Protein AF-A0AA42HDC0-F1 (afdb_monomer_lite)

Foldseek 3Di:
DDDDPDPPPPPPPPPDPPQPDKWKWKKAWDDDPNDIWIKTKTLDDADQAKKKFKWWDDPNDIDTGQIDGSVQWAWDAFDPFKAWDPGGRMTMTIGNCVRDPSNRRYVHMMMMMISFPPWHDPDRQWIWGQDPVGIWIWGWWDDQFWIKIFIDDPNDTPTIMTGGPRDGDDTDDD

Secondary structure (DSSP, 8-state):
----SSSSSSSS------PPPPEEEEEEEEEETTEEEEEEEESSPPPTT-EEEEEEEETTEEEEEEEEEGGGEEEEEE-SSEEETTB---EEEEEPTTTS-GGGSBT-EEEEEES-TT-EEEETTEEEEEETTEEEEEEEEEETTEEEEEEEETTEEEEEEEEE-SS-------

Radius of gyration: 19.42 Å; chains: 1; bounding box: 72×40×51 Å

Structure (mmCIF, N/CA/C/O backbone):
data_AF-A0AA42HDC0-F1
#
_entry.id   AF-A0AA42HDC0-F1
#
loop_
_atom_site.group_PDB
_atom_site.id
_atom_site.type_symbol
_atom_site.label_atom_id
_atom_site.label_alt_id
_atom_site.label_comp_id
_atom_site.label_asym_id
_atom_site.label_entity_id
_atom_site.label_seq_id
_atom_site.pdbx_PDB_ins_code
_atom_site.Cartn_x
_atom_site.Cartn_y
_atom_site.Cartn_z
_atom_site.occupancy
_atom_site.B_iso_or_equiv
_atom_site.auth_seq_id
_atom_site.auth_comp_id
_atom_site.auth_asym_id
_atom_site.auth_atom_id
_atom_site.pdbx_PDB_model_num
ATOM 1 N N . MET A 1 1 ? 50.678 21.980 32.832 1.00 43.28 1 MET A N 1
ATOM 2 C CA . MET A 1 1 ? 49.867 20.790 32.493 1.00 43.28 1 MET A CA 1
ATOM 3 C C . MET A 1 1 ? 48.488 21.274 32.072 1.00 43.28 1 MET A C 1
ATOM 5 O O . MET A 1 1 ? 47.570 21.282 32.875 1.00 43.28 1 MET A O 1
ATOM 9 N N . SER A 1 2 ? 48.372 21.762 30.839 1.00 48.03 2 SER A N 1
ATOM 10 C CA . SER A 1 2 ? 47.143 22.356 30.304 1.00 48.03 2 SER A CA 1
ATOM 11 C C . SER A 1 2 ? 47.032 21.903 28.857 1.00 48.03 2 SER A C 1
ATOM 13 O O . SER A 1 2 ? 47.802 22.365 28.025 1.00 48.03 2 SER A O 1
ATOM 15 N N . GLY A 1 3 ? 46.163 20.938 28.566 1.00 49.31 3 GLY A N 1
ATOM 16 C CA . GLY A 1 3 ? 46.031 20.442 27.192 1.00 49.31 3 GLY A CA 1
ATOM 17 C C . GLY A 1 3 ? 45.296 19.117 27.040 1.00 49.31 3 GLY A C 1
ATOM 18 O O . GLY A 1 3 ? 45.653 18.338 26.170 1.00 49.31 3 GLY A O 1
ATOM 19 N N . PHE A 1 4 ? 44.311 18.830 27.895 1.00 51.44 4 PHE A N 1
ATOM 20 C CA . PHE A 1 4 ? 43.584 17.553 27.878 1.00 51.44 4 PHE A CA 1
ATOM 21 C C . PHE A 1 4 ? 42.058 17.733 27.926 1.00 51.44 4 PHE A C 1
ATOM 23 O O . PHE A 1 4 ? 41.359 16.921 28.510 1.00 51.44 4 PHE A O 1
ATOM 30 N N . ILE A 1 5 ? 41.505 18.812 27.358 1.00 54.34 5 ILE A N 1
ATOM 31 C CA . ILE A 1 5 ? 40.044 19.030 27.328 1.00 54.34 5 ILE A CA 1
ATOM 32 C C . ILE A 1 5 ? 39.657 19.781 26.044 1.00 54.34 5 ILE A C 1
ATOM 34 O O . ILE A 1 5 ? 39.253 20.934 26.088 1.00 54.34 5 ILE A O 1
ATOM 38 N N . ALA A 1 6 ? 39.852 19.180 24.870 1.00 49.06 6 ALA A N 1
ATOM 39 C CA . ALA A 1 6 ? 39.318 19.761 23.626 1.00 49.06 6 ALA A CA 1
ATOM 40 C C . ALA A 1 6 ? 38.979 18.742 22.526 1.00 49.06 6 ALA A C 1
ATOM 42 O O . ALA A 1 6 ? 38.539 19.140 21.456 1.00 49.06 6 ALA A O 1
ATOM 43 N N . PHE A 1 7 ? 39.154 17.438 22.766 1.00 47.62 7 PHE A N 1
ATOM 44 C CA . PHE A 1 7 ? 39.025 16.422 21.711 1.00 47.62 7 PHE A CA 1
ATOM 45 C C . PHE A 1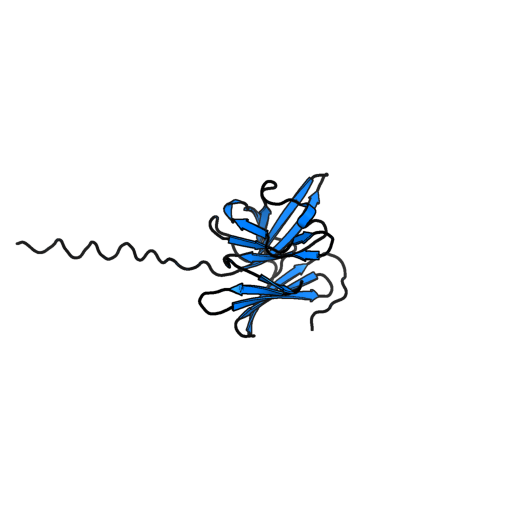 7 ? 37.878 15.421 21.903 1.00 47.62 7 PHE A C 1
ATOM 47 O O . PHE A 1 7 ? 37.753 14.492 21.114 1.00 47.62 7 PHE A O 1
ATOM 54 N N . LEU A 1 8 ? 37.022 15.600 22.918 1.00 48.28 8 LEU A N 1
ATOM 55 C CA . LEU A 1 8 ? 35.973 14.623 23.253 1.00 48.28 8 LEU A CA 1
ATOM 56 C C . LEU A 1 8 ? 34.529 15.063 22.934 1.00 48.28 8 LEU A C 1
ATOM 58 O O . LEU A 1 8 ? 33.604 14.309 23.212 1.00 48.28 8 LEU A O 1
ATOM 62 N N . CYS A 1 9 ? 34.311 16.248 22.350 1.00 47.78 9 CYS A N 1
ATOM 63 C CA . CYS A 1 9 ? 32.958 16.779 22.093 1.00 47.78 9 CYS A CA 1
ATOM 64 C C . CYS A 1 9 ? 32.477 16.695 20.629 1.00 47.78 9 CYS A C 1
ATOM 66 O O . CYS A 1 9 ? 31.392 17.187 20.337 1.00 47.78 9 CYS A O 1
ATOM 68 N N . MET A 1 10 ? 33.232 16.095 19.699 1.00 47.53 10 MET A N 1
ATOM 69 C CA . MET A 1 10 ? 32.882 16.106 18.260 1.00 47.53 10 MET A CA 1
ATOM 70 C C . MET A 1 10 ? 32.381 14.776 17.672 1.00 47.53 10 MET A C 1
ATOM 72 O O . MET A 1 10 ? 32.173 14.703 16.467 1.00 47.53 10 MET A O 1
ATOM 76 N N . THR A 1 11 ? 32.143 13.728 18.465 1.00 52.69 11 THR A N 1
ATOM 77 C CA . THR A 1 11 ? 31.787 12.396 17.919 1.00 52.69 11 THR A CA 1
ATOM 78 C C . THR A 1 11 ? 30.367 11.909 18.224 1.00 52.69 11 THR A C 1
ATOM 80 O O . THR A 1 11 ? 30.082 10.736 18.009 1.00 52.69 11 THR A O 1
ATOM 83 N N . LEU A 1 12 ? 29.449 12.768 18.692 1.00 49.78 12 LEU A N 1
ATOM 84 C CA . LEU A 1 12 ? 28.144 12.317 19.218 1.00 49.78 12 LEU A CA 1
ATOM 85 C C . LEU A 1 12 ? 26.882 12.774 18.464 1.00 49.78 12 LEU A C 1
ATOM 87 O O . LEU A 1 12 ? 25.784 12.504 18.935 1.00 49.78 12 LEU A O 1
ATOM 91 N N . PHE A 1 13 ? 26.997 13.383 17.279 1.00 49.16 13 PHE A N 1
ATOM 92 C CA . PHE A 1 13 ? 25.821 13.770 16.475 1.00 49.16 13 PHE A CA 1
ATOM 93 C C . PHE A 1 13 ? 25.836 13.293 15.018 1.00 49.16 13 PHE A C 1
ATOM 95 O O . PHE A 1 13 ? 25.090 13.800 14.189 1.00 49.16 13 PHE A O 1
ATOM 102 N N . SER A 1 14 ? 26.592 12.245 14.700 1.00 44.19 14 SER A N 1
ATOM 103 C CA . SER A 1 14 ? 26.312 11.415 13.521 1.00 44.19 14 SER A CA 1
ATOM 104 C C . SER A 1 14 ? 25.286 10.328 13.869 1.00 44.19 14 SER A C 1
ATOM 106 O O . SER A 1 14 ? 25.475 9.149 13.570 1.00 44.19 14 SER A O 1
ATOM 108 N N . LEU A 1 15 ? 24.178 10.721 14.513 1.00 49.25 15 LEU A N 1
ATOM 109 C CA . LEU A 1 15 ? 22.954 9.922 14.521 1.00 49.25 15 LEU A CA 1
ATOM 110 C C . LEU A 1 15 ? 22.441 9.926 13.086 1.00 49.25 15 LEU A C 1
ATOM 112 O O . LEU A 1 15 ? 21.738 10.830 12.644 1.00 49.25 15 LEU A O 1
ATOM 116 N N . LEU A 1 16 ? 22.940 8.933 12.360 1.00 46.78 16 LEU A N 1
ATOM 117 C CA . LEU A 1 16 ? 22.537 8.484 11.048 1.00 46.78 16 LEU A CA 1
ATOM 118 C C . LEU A 1 16 ? 21.042 8.744 10.842 1.00 46.78 16 LEU A C 1
ATOM 120 O O . LEU A 1 16 ? 20.197 7.991 11.321 1.00 46.78 16 LEU A O 1
ATOM 124 N N . CYS A 1 17 ? 20.728 9.799 10.092 1.00 49.84 17 CYS A N 1
ATOM 125 C CA . CYS A 1 17 ? 19.462 9.905 9.388 1.00 49.84 17 CYS A CA 1
ATOM 126 C C . CYS A 1 17 ? 19.514 8.850 8.272 1.00 49.84 17 CYS A C 1
ATOM 128 O O . CYS A 1 17 ? 19.760 9.160 7.109 1.00 49.84 17 CYS A O 1
ATOM 130 N N . GLN A 1 18 ? 19.441 7.569 8.647 1.00 57.53 18 GLN A N 1
ATOM 131 C CA . GLN A 1 18 ? 19.193 6.508 7.687 1.00 57.53 18 GLN A CA 1
ATOM 132 C C . GLN A 1 18 ? 17.763 6.720 7.221 1.00 57.53 18 GLN A C 1
ATOM 134 O O . GLN A 1 18 ? 16.825 6.583 8.007 1.00 57.53 18 GLN A O 1
ATOM 139 N N . ALA A 1 19 ? 17.620 7.135 5.964 1.00 64.69 19 ALA A N 1
ATOM 140 C CA . ALA A 1 19 ? 16.329 7.144 5.304 1.00 64.69 19 ALA A CA 1
ATOM 141 C C . ALA A 1 19 ? 15.729 5.742 5.454 1.00 64.69 19 ALA A C 1
ATOM 143 O O . ALA A 1 19 ? 16.385 4.751 5.125 1.00 64.69 19 ALA A O 1
ATOM 144 N N . GLU A 1 20 ? 14.530 5.659 6.032 1.00 77.88 20 GLU A N 1
ATOM 145 C CA . GLU A 1 20 ? 13.848 4.378 6.162 1.00 77.88 20 GLU A CA 1
ATOM 146 C C . GLU A 1 20 ? 13.629 3.791 4.763 1.00 77.88 20 GLU A C 1
ATOM 148 O O . GLU A 1 20 ? 13.260 4.506 3.831 1.00 77.88 20 GLU A O 1
ATOM 153 N N . GLU A 1 21 ? 13.883 2.492 4.607 1.00 85.94 21 GLU A N 1
ATOM 154 C CA . GLU A 1 21 ? 13.752 1.833 3.310 1.00 85.94 21 GLU A CA 1
ATOM 155 C C . GLU A 1 21 ? 12.303 1.915 2.805 1.00 85.94 21 GLU A C 1
ATOM 157 O O . GLU A 1 21 ? 11.352 1.700 3.567 1.00 85.94 21 GLU A O 1
ATOM 162 N N . ILE A 1 22 ? 12.143 2.190 1.508 1.00 91.94 22 ILE A N 1
ATOM 163 C CA . ILE A 1 22 ? 10.838 2.194 0.847 1.00 91.94 22 ILE A CA 1
ATOM 164 C C . ILE A 1 22 ? 10.264 0.779 0.846 1.00 91.94 22 ILE A C 1
ATOM 166 O O . ILE A 1 22 ? 10.940 -0.195 0.494 1.00 91.94 22 ILE A O 1
ATOM 170 N N . SER A 1 23 ? 8.995 0.669 1.219 1.00 93.19 23 SER A N 1
ATOM 171 C CA . SER A 1 23 ? 8.236 -0.582 1.180 1.00 93.19 23 SER A CA 1
ATOM 172 C C . SER A 1 23 ? 6.962 -0.410 0.371 1.00 93.19 23 SER A C 1
ATOM 174 O O . SER A 1 23 ? 6.528 0.711 0.122 1.00 93.19 23 SER A O 1
ATOM 176 N N . MET A 1 24 ? 6.346 -1.524 -0.004 1.00 96.06 24 MET A N 1
ATOM 177 C CA . MET A 1 24 ? 5.053 -1.547 -0.682 1.00 96.06 24 MET A CA 1
ATOM 178 C C . MET A 1 24 ? 4.072 -2.466 0.043 1.00 96.06 24 MET A C 1
ATOM 180 O O . MET A 1 24 ? 4.439 -3.186 0.983 1.00 96.06 24 MET A O 1
ATOM 184 N N . GLY A 1 25 ? 2.813 -2.412 -0.365 1.00 97.25 25 GLY A N 1
ATOM 185 C CA . GLY A 1 25 ? 1.768 -3.229 0.219 1.00 97.25 25 GLY A CA 1
ATOM 186 C C . GLY A 1 25 ? 0.406 -2.992 -0.408 1.00 97.25 25 GLY A C 1
ATOM 187 O O . GLY A 1 25 ? 0.284 -2.317 -1.429 1.00 97.25 25 GLY A O 1
ATOM 188 N N . PHE A 1 26 ? -0.611 -3.505 0.273 1.00 97.88 26 PHE A N 1
ATOM 189 C CA . PHE A 1 26 ? -2.011 -3.407 -0.118 1.00 97.88 26 PHE A CA 1
ATOM 190 C C . PHE A 1 26 ? -2.835 -2.748 0.987 1.00 97.88 26 PHE A C 1
ATOM 192 O O . PHE A 1 26 ? -2.514 -2.878 2.174 1.00 97.88 26 PHE A O 1
ATOM 199 N N . ILE A 1 27 ? -3.907 -2.067 0.595 1.00 97.94 27 ILE A N 1
ATOM 200 C CA . ILE A 1 27 ? -4.945 -1.545 1.481 1.00 97.94 27 ILE A CA 1
ATOM 201 C C . ILE A 1 27 ? -6.294 -2.133 1.069 1.00 97.94 27 ILE A C 1
ATOM 203 O O . ILE A 1 27 ? -6.625 -2.139 -0.111 1.00 97.94 27 ILE A O 1
ATOM 207 N N . GLU A 1 28 ? -7.066 -2.616 2.037 1.00 96.12 28 GLU A N 1
ATOM 208 C CA . GLU A 1 28 ? -8.412 -3.148 1.800 1.00 96.12 28 GLU A CA 1
ATOM 209 C C . GLU A 1 28 ? -9.407 -2.635 2.845 1.00 96.12 28 GLU A C 1
ATOM 211 O O . GLU A 1 28 ? -9.063 -2.426 4.016 1.00 96.12 28 GLU A O 1
ATOM 216 N N . GLY A 1 29 ? -10.652 -2.434 2.419 1.00 94.44 29 GLY A N 1
ATOM 217 C CA . GLY A 1 29 ? -11.808 -2.244 3.283 1.00 94.44 29 GLY A CA 1
ATOM 218 C C . GLY A 1 29 ? -12.565 -3.555 3.466 1.00 94.44 29 GLY A C 1
ATOM 219 O O . GLY A 1 29 ? -12.867 -4.247 2.500 1.00 94.44 29 GLY A O 1
ATOM 220 N N . VAL A 1 30 ? -12.893 -3.895 4.711 1.00 90.88 30 VAL A N 1
ATOM 221 C CA . VAL A 1 30 ? -13.722 -5.059 5.036 1.00 90.88 30 VAL A CA 1
ATOM 222 C C . VAL A 1 30 ? -14.830 -4.640 5.988 1.00 90.88 30 VAL A C 1
ATOM 224 O O . VAL A 1 30 ? -14.568 -4.130 7.083 1.00 90.88 30 VAL A O 1
ATOM 227 N N . GLU A 1 31 ? -16.072 -4.916 5.611 1.00 88.06 31 GLU A N 1
ATOM 228 C CA . GLU A 1 31 ? -17.214 -4.772 6.503 1.00 88.06 31 GLU A CA 1
ATOM 229 C C . GLU A 1 31 ? -17.352 -6.015 7.397 1.00 88.06 31 GLU A C 1
ATOM 231 O O . GLU A 1 31 ? -17.492 -7.146 6.926 1.00 88.06 31 GLU A O 1
ATOM 236 N N . LYS A 1 32 ? -17.296 -5.829 8.723 1.00 77.25 32 LYS A N 1
ATOM 237 C CA . LYS A 1 32 ? -17.528 -6.909 9.697 1.00 77.25 32 LYS A CA 1
ATOM 238 C C . LYS A 1 32 ? -18.505 -6.459 10.768 1.00 77.25 32 LYS A C 1
ATOM 240 O O . LYS A 1 32 ? -18.168 -5.626 11.604 1.00 77.25 32 LYS A O 1
ATOM 245 N N . GLY A 1 33 ? -19.687 -7.075 10.782 1.00 76.75 33 GLY A N 1
ATOM 246 C CA . GLY A 1 33 ? -20.714 -6.803 11.790 1.00 76.75 33 GLY A CA 1
ATOM 247 C C . GLY A 1 33 ? -21.329 -5.405 11.679 1.00 76.75 33 GLY A C 1
ATOM 248 O O . GLY A 1 33 ? -21.663 -4.825 12.706 1.00 76.75 33 GLY A O 1
ATOM 249 N N . GLY A 1 34 ? -21.443 -4.860 10.461 1.00 82.06 34 GLY A N 1
ATOM 250 C CA . GLY A 1 34 ? -21.986 -3.519 10.202 1.00 82.06 34 GLY A CA 1
ATOM 251 C C . GLY A 1 34 ? -20.993 -2.373 10.423 1.00 82.06 34 GLY A C 1
ATOM 252 O O . GLY A 1 34 ? -21.369 -1.207 10.330 1.00 82.06 34 GLY A O 1
ATOM 253 N N . GLU A 1 35 ? -19.730 -2.684 10.730 1.00 87.62 35 GLU A N 1
ATOM 254 C CA . GLU A 1 35 ? -18.654 -1.702 10.842 1.00 87.62 35 GLU A CA 1
ATOM 255 C C . GLU A 1 35 ? -17.600 -1.941 9.758 1.00 87.62 35 GLU A C 1
ATOM 257 O O . GLU A 1 35 ? -16.961 -2.999 9.713 1.00 87.62 35 GLU A O 1
ATOM 262 N N . GLY A 1 36 ? -17.390 -0.932 8.912 1.00 91.06 36 GLY A N 1
ATOM 263 C CA . GLY A 1 36 ? -16.303 -0.904 7.941 1.00 91.06 36 GLY A CA 1
ATOM 264 C C . GLY A 1 36 ? -14.952 -0.711 8.627 1.00 91.06 36 GLY A C 1
ATOM 265 O O . GLY A 1 36 ? -14.762 0.214 9.423 1.00 91.06 36 GLY A O 1
ATOM 266 N N . LYS A 1 37 ? -13.997 -1.592 8.330 1.00 95.44 37 LYS A N 1
ATOM 267 C CA . LYS A 1 37 ? -12.623 -1.536 8.841 1.00 95.44 37 LYS A CA 1
ATOM 268 C C . LYS A 1 37 ? -11.653 -1.497 7.680 1.00 95.44 37 LYS A C 1
ATOM 270 O O . LYS A 1 37 ? -11.877 -2.151 6.674 1.00 95.44 37 LYS A O 1
ATOM 275 N N . VAL A 1 38 ? -10.564 -0.758 7.853 1.00 97.50 38 VAL A N 1
ATOM 276 C CA . VAL A 1 38 ? -9.502 -0.670 6.852 1.00 97.50 38 VAL A CA 1
ATOM 277 C C . VAL A 1 38 ? -8.255 -1.370 7.361 1.00 97.50 38 VAL A C 1
ATOM 279 O O . VAL A 1 38 ? -7.819 -1.132 8.498 1.00 97.50 38 VAL A O 1
ATOM 282 N N . TYR A 1 39 ? -7.680 -2.210 6.509 1.00 97.50 39 TYR A N 1
ATOM 283 C CA . TYR A 1 39 ? -6.476 -2.976 6.782 1.00 97.50 39 TYR A CA 1
ATOM 284 C C . TYR A 1 39 ? -5.366 -2.635 5.794 1.00 97.50 39 TYR A C 1
ATOM 286 O O . TYR A 1 39 ? -5.612 -2.374 4.623 1.00 97.50 39 TYR A O 1
ATOM 294 N N . ILE A 1 40 ? -4.133 -2.627 6.296 1.00 97.94 40 ILE A N 1
ATOM 295 C CA . ILE A 1 40 ? -2.906 -2.468 5.515 1.00 97.94 40 ILE A CA 1
ATOM 296 C C . ILE A 1 40 ? -2.082 -3.743 5.636 1.00 97.94 40 ILE A C 1
ATOM 298 O O . ILE A 1 40 ? -1.839 -4.224 6.746 1.00 97.94 40 ILE A O 1
ATOM 302 N N . HIS A 1 41 ? -1.614 -4.242 4.497 1.00 97.50 41 HIS A N 1
ATOM 303 C CA . HIS A 1 41 ? -0.836 -5.464 4.360 1.00 97.50 41 HIS A CA 1
ATOM 304 C C . HIS A 1 41 ? 0.516 -5.120 3.740 1.00 97.50 41 HIS A C 1
ATOM 306 O O . HIS A 1 41 ? 0.563 -4.540 2.663 1.00 97.50 41 HIS A O 1
ATOM 312 N N . THR A 1 42 ? 1.623 -5.461 4.393 1.00 95.94 42 THR A N 1
ATOM 313 C CA . THR A 1 42 ? 2.979 -5.171 3.884 1.00 95.94 42 THR A CA 1
ATOM 314 C C . THR A 1 42 ? 3.982 -6.213 4.377 1.00 95.94 42 THR A C 1
ATOM 316 O O . THR A 1 42 ? 3.720 -6.891 5.365 1.00 95.94 42 THR A O 1
ATOM 319 N N . ASP A 1 43 ? 5.139 -6.364 3.734 1.00 92.31 43 ASP A N 1
ATOM 320 C CA . ASP A 1 43 ? 6.192 -7.291 4.175 1.00 92.31 43 ASP A CA 1
ATOM 321 C C . ASP A 1 43 ? 7.141 -6.702 5.229 1.00 92.31 43 ASP A C 1
ATOM 323 O O . ASP A 1 43 ? 7.966 -7.427 5.791 1.00 92.31 43 ASP A O 1
ATOM 327 N N . LYS A 1 44 ? 7.030 -5.403 5.535 1.00 92.06 44 LYS A N 1
ATOM 328 C CA . LYS A 1 44 ? 7.925 -4.715 6.477 1.00 92.06 44 LYS A CA 1
ATOM 329 C C . LYS A 1 44 ? 7.193 -4.011 7.600 1.00 92.06 44 LYS A C 1
ATOM 331 O O . LYS A 1 44 ? 6.061 -3.555 7.476 1.00 92.06 44 LYS A O 1
ATOM 336 N N . ARG A 1 45 ? 7.869 -3.905 8.744 1.00 93.62 45 ARG A N 1
ATOM 337 C CA . ARG A 1 45 ? 7.359 -3.147 9.888 1.00 93.62 45 ARG A CA 1
ATOM 338 C C . ARG A 1 45 ? 7.264 -1.669 9.519 1.00 93.62 45 ARG A C 1
ATOM 340 O O . ARG A 1 45 ? 8.268 -1.061 9.172 1.00 93.62 45 ARG A O 1
ATOM 347 N N . ILE A 1 46 ? 6.078 -1.094 9.682 1.00 95.75 46 ILE A N 1
ATOM 348 C CA . ILE A 1 46 ? 5.853 0.345 9.532 1.00 95.75 46 ILE A CA 1
ATOM 349 C C . ILE A 1 46 ? 6.188 1.031 10.858 1.00 95.75 46 ILE A C 1
ATOM 351 O O . ILE A 1 46 ? 5.644 0.670 11.911 1.00 95.75 46 ILE A O 1
ATOM 355 N N . SER A 1 47 ? 7.104 1.997 10.819 1.00 95.88 47 SER A N 1
ATOM 356 C CA . SER A 1 47 ? 7.483 2.788 11.985 1.00 95.88 47 SER A CA 1
ATOM 357 C C . SER A 1 47 ? 6.409 3.836 12.275 1.00 95.88 47 SER A C 1
ATOM 359 O O . SER A 1 47 ? 5.636 4.226 11.408 1.00 95.88 47 SER A O 1
ATOM 361 N N . ARG A 1 48 ? 6.341 4.351 13.508 1.00 95.50 48 ARG A N 1
ATOM 362 C CA . ARG A 1 48 ? 5.346 5.388 13.852 1.00 95.50 48 ARG A CA 1
ATOM 363 C C . ARG A 1 48 ? 5.530 6.686 13.052 1.00 95.50 48 ARG A C 1
ATOM 365 O O . ARG A 1 48 ? 4.575 7.458 12.946 1.00 95.50 48 ARG A O 1
ATOM 372 N N . GLY A 1 49 ? 6.747 6.942 12.567 1.00 94.69 49 GLY A N 1
ATOM 373 C CA . GLY A 1 49 ? 7.110 8.133 11.801 1.00 94.69 49 GLY A CA 1
ATOM 374 C C . GLY A 1 49 ? 6.908 7.984 10.295 1.00 94.69 49 GLY A C 1
ATOM 375 O O . GLY A 1 49 ? 6.826 9.007 9.619 1.00 94.69 49 GLY A O 1
ATOM 376 N N . SER A 1 50 ? 6.784 6.752 9.794 1.00 95.81 50 SER A N 1
ATOM 377 C CA . SER A 1 50 ? 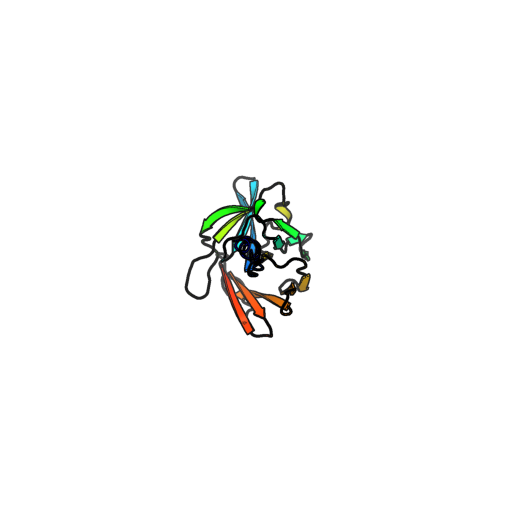6.661 6.470 8.367 1.00 95.81 50 SER A CA 1
ATOM 378 C C . SER A 1 50 ? 5.453 7.173 7.746 1.00 95.81 50 SER A C 1
ATOM 380 O O . SER A 1 50 ? 4.363 7.205 8.332 1.00 95.81 50 SER A O 1
ATOM 382 N N . ALA A 1 51 ? 5.642 7.717 6.546 1.00 96.19 51 ALA A N 1
ATOM 383 C CA . ALA A 1 51 ? 4.543 8.128 5.678 1.00 96.19 51 ALA A CA 1
ATOM 384 C C . ALA A 1 51 ? 4.030 6.905 4.911 1.00 96.19 51 ALA A C 1
ATOM 386 O O . ALA A 1 51 ? 4.829 6.067 4.492 1.00 96.19 51 ALA A O 1
ATOM 387 N N . VAL A 1 52 ? 2.715 6.801 4.747 1.00 97.88 52 VAL A N 1
ATOM 388 C CA . VAL A 1 52 ? 2.070 5.745 3.964 1.00 97.88 52 VAL A CA 1
ATOM 389 C C . VAL A 1 52 ? 1.139 6.412 2.965 1.00 97.88 52 VAL A C 1
ATOM 391 O O . VAL A 1 52 ? 0.135 7.006 3.360 1.00 97.88 52 VAL A O 1
ATOM 394 N N . GLU A 1 53 ? 1.489 6.335 1.690 1.00 97.75 53 GLU A N 1
ATOM 395 C CA . GLU A 1 53 ? 0.687 6.864 0.591 1.00 97.75 53 GLU A CA 1
ATOM 396 C C . GLU A 1 53 ? -0.051 5.712 -0.082 1.00 97.75 53 GLU A C 1
ATOM 398 O O . GLU A 1 53 ? 0.553 4.675 -0.343 1.00 97.75 53 GLU A O 1
ATOM 403 N N . TYR A 1 54 ? -1.361 5.849 -0.282 1.00 97.75 54 TYR A N 1
ATOM 404 C CA . TYR A 1 54 ? -2.220 4.740 -0.701 1.00 97.75 54 TYR A CA 1
ATOM 405 C C . TYR A 1 54 ? -3.209 5.141 -1.795 1.00 97.75 54 TYR A C 1
ATOM 407 O O . TYR A 1 54 ? -3.707 6.274 -1.821 1.00 97.75 54 TYR A O 1
ATOM 415 N N . GLN A 1 55 ? -3.521 4.178 -2.657 1.00 97.88 55 GLN A N 1
ATOM 416 C CA . GLN A 1 55 ? -4.620 4.259 -3.606 1.00 97.88 55 GLN A CA 1
ATOM 417 C C . GLN A 1 55 ? -5.961 4.022 -2.932 1.00 97.88 55 GLN A C 1
ATOM 419 O O . GLN A 1 55 ? -6.092 3.233 -1.995 1.00 97.88 55 GLN A O 1
ATOM 424 N N . TYR A 1 56 ? -6.976 4.681 -3.462 1.00 96.56 56 TYR A N 1
ATOM 425 C CA . TYR A 1 56 ? -8.358 4.517 -3.051 1.00 96.56 56 TYR A CA 1
ATOM 426 C C . TYR A 1 56 ? -9.286 4.683 -4.255 1.00 96.56 56 TYR A C 1
ATOM 428 O O . TYR A 1 56 ? -8.859 5.171 -5.299 1.00 96.56 56 TYR A O 1
ATOM 436 N N . SER A 1 57 ? -10.549 4.302 -4.103 1.00 94.94 57 SER A N 1
ATOM 437 C CA . SER A 1 57 ? -11.582 4.478 -5.119 1.00 94.94 57 SER A CA 1
ATOM 438 C C . SER A 1 57 ? -12.563 5.582 -4.717 1.00 94.94 57 SER A C 1
ATOM 440 O O . SER A 1 57 ? -12.951 5.707 -3.549 1.00 94.94 57 SER A O 1
ATOM 442 N N . ILE A 1 58 ? -12.936 6.422 -5.680 1.00 92.94 58 ILE A N 1
ATOM 443 C CA . ILE A 1 58 ? -14.079 7.337 -5.599 1.00 92.94 58 ILE A CA 1
ATOM 444 C C . ILE A 1 58 ? -14.856 7.167 -6.895 1.00 92.94 58 ILE A C 1
ATOM 446 O O . ILE A 1 58 ? -14.282 7.367 -7.957 1.00 92.94 58 ILE A O 1
ATOM 450 N N . GLU A 1 59 ? -16.151 6.854 -6.796 1.00 89.81 59 GLU A N 1
ATOM 451 C CA . GLU A 1 59 ? -17.028 6.715 -7.972 1.00 89.81 59 GLU A CA 1
ATOM 452 C C . GLU A 1 59 ? -16.457 5.729 -9.012 1.00 89.81 59 GLU A C 1
ATOM 454 O O . GLU A 1 59 ? -16.462 6.001 -10.206 1.00 89.81 59 GLU A O 1
ATOM 459 N N . ASP A 1 60 ? -15.925 4.598 -8.534 1.00 87.19 60 ASP A N 1
ATOM 460 C CA . ASP A 1 60 ? -15.276 3.542 -9.330 1.00 87.19 60 ASP A CA 1
ATOM 461 C C . ASP A 1 60 ? -13.993 3.966 -10.071 1.00 87.19 60 ASP A C 1
ATOM 463 O O . ASP A 1 60 ? -13.400 3.176 -10.807 1.00 87.19 60 ASP A O 1
ATOM 467 N N . GLU A 1 61 ? -13.499 5.181 -9.830 1.00 93.38 61 GLU A N 1
ATOM 468 C CA . GLU A 1 61 ? -12.210 5.643 -10.328 1.00 93.38 61 GLU A CA 1
ATOM 469 C C . GLU A 1 61 ? -11.120 5.465 -9.267 1.00 93.38 61 GLU A C 1
ATOM 471 O O . GLU A 1 61 ? -11.208 5.997 -8.154 1.00 93.38 61 GLU A O 1
ATOM 476 N N . THR A 1 62 ? -10.040 4.775 -9.638 1.00 94.94 62 THR A N 1
ATOM 477 C CA . THR A 1 62 ? -8.819 4.728 -8.831 1.00 94.94 62 THR A CA 1
ATOM 478 C C . THR A 1 62 ? -8.207 6.124 -8.736 1.00 94.94 62 THR A C 1
ATOM 480 O O . THR A 1 62 ? -8.162 6.875 -9.713 1.00 94.94 62 THR A O 1
ATOM 483 N N . LYS A 1 63 ? -7.786 6.493 -7.527 1.00 95.19 63 LYS A N 1
ATOM 484 C CA . LYS A 1 63 ? -7.111 7.750 -7.217 1.00 95.19 63 LYS A CA 1
ATOM 485 C C . LYS A 1 63 ? -5.887 7.477 -6.364 1.00 95.19 63 LYS A C 1
ATOM 487 O O . LYS A 1 63 ? -5.925 6.651 -5.450 1.00 95.19 63 LYS A O 1
ATOM 492 N N . CYS A 1 64 ? -4.874 8.319 -6.542 1.00 92.81 64 CYS A N 1
ATOM 493 C CA . CYS A 1 64 ? -3.762 8.444 -5.612 1.00 92.81 64 CYS A CA 1
ATOM 494 C C . CYS A 1 64 ? -3.458 9.925 -5.295 1.00 92.81 64 CYS A C 1
ATOM 496 O O . CYS A 1 64 ? -3.746 10.815 -6.089 1.00 92.81 64 CYS A O 1
ATOM 498 N N . CYS A 1 65 ? -2.901 10.276 -4.138 1.00 95.75 65 CYS A N 1
ATOM 499 C CA . CYS A 1 65 ? -2.664 9.403 -2.996 1.00 95.75 65 CYS A CA 1
ATOM 500 C C . CYS A 1 65 ? -3.363 9.945 -1.756 1.00 95.75 65 CYS A C 1
ATOM 502 O O . CYS A 1 65 ? -3.292 11.131 -1.425 1.00 95.75 65 CYS A O 1
ATOM 504 N N . GLY A 1 66 ? -4.058 9.053 -1.055 1.00 96.56 66 GLY A N 1
ATOM 505 C CA . GLY A 1 66 ? -4.396 9.295 0.333 1.00 96.56 66 GLY A CA 1
ATOM 506 C C . GLY A 1 66 ? -3.121 9.186 1.163 1.00 96.56 66 GLY A C 1
ATOM 507 O O . GLY A 1 66 ? -2.200 8.463 0.793 1.00 96.56 66 GLY A O 1
ATOM 508 N N . VAL A 1 67 ? -3.057 9.895 2.291 1.00 97.12 67 VAL A N 1
ATOM 509 C CA . VAL A 1 67 ? -1.872 9.885 3.161 1.00 97.12 67 VAL A CA 1
ATOM 510 C C . VAL A 1 67 ? -2.255 9.457 4.571 1.00 97.12 67 VAL A C 1
ATOM 512 O O . VAL A 1 67 ? -3.144 10.039 5.194 1.00 97.12 67 VAL A O 1
ATOM 515 N N . LEU A 1 68 ? -1.545 8.461 5.091 1.00 97.69 68 LEU A N 1
ATOM 516 C CA . LEU A 1 68 ? -1.560 8.031 6.486 1.00 97.69 68 LEU A CA 1
ATOM 517 C C . LEU A 1 68 ? -0.161 8.194 7.087 1.00 97.69 68 LEU A C 1
ATOM 519 O O . LEU A 1 68 ? 0.849 8.284 6.384 1.00 97.69 68 LEU A O 1
ATOM 523 N N . LYS A 1 69 ? -0.089 8.215 8.417 1.00 97.38 69 LYS A N 1
ATOM 524 C CA . LYS A 1 69 ? 1.173 8.072 9.148 1.00 97.38 69 LYS A CA 1
ATOM 525 C C . LYS A 1 69 ? 1.191 6.730 9.854 1.00 97.38 69 LYS A C 1
ATOM 527 O O . LYS A 1 69 ? 0.158 6.266 10.319 1.00 97.38 69 LYS A O 1
ATOM 532 N N . GLY A 1 70 ? 2.363 6.141 10.052 1.00 97.25 70 GLY A N 1
ATOM 533 C CA . GLY A 1 70 ? 2.454 4.854 10.742 1.00 97.25 70 GLY A CA 1
ATOM 534 C C . GLY A 1 70 ? 1.908 4.871 12.177 1.00 97.25 70 GLY A C 1
ATOM 535 O O . GLY A 1 70 ? 1.443 3.854 12.676 1.00 97.25 70 GLY A O 1
ATOM 536 N N . LYS A 1 71 ? 1.867 6.035 12.844 1.00 97.69 71 LYS A N 1
ATOM 537 C CA . LYS A 1 71 ? 1.183 6.199 14.144 1.00 97.69 71 LYS A CA 1
ATOM 538 C C . LYS A 1 71 ? -0.342 6.015 14.091 1.00 97.69 71 LYS A C 1
ATOM 540 O O . LYS A 1 71 ? -0.942 5.832 15.145 1.00 97.69 71 LYS A O 1
ATOM 545 N N . ASP A 1 72 ? -0.939 6.117 12.908 1.00 98.00 72 ASP A N 1
ATOM 546 C CA . ASP A 1 72 ? -2.366 5.910 12.655 1.00 98.00 72 ASP A CA 1
ATOM 547 C C . ASP A 1 72 ? -2.687 4.416 12.449 1.00 98.00 72 ASP A C 1
ATOM 549 O O . ASP A 1 72 ? -3.841 4.048 12.236 1.00 98.00 72 ASP A O 1
ATOM 553 N N . LEU A 1 73 ? -1.665 3.552 12.509 1.00 98.38 73 LEU A N 1
ATOM 554 C CA . LEU A 1 73 ? -1.755 2.122 12.256 1.00 98.38 73 LEU A CA 1
ATOM 555 C C . LEU A 1 73 ? -1.547 1.330 13.547 1.00 98.38 73 LEU A C 1
ATOM 557 O O . LEU A 1 73 ? -0.558 1.497 14.266 1.00 98.38 73 LEU A O 1
ATOM 561 N N . LYS A 1 74 ? -2.453 0.392 13.813 1.00 98.12 74 LYS A N 1
ATOM 562 C CA . LYS A 1 74 ? -2.318 -0.595 14.882 1.00 98.12 74 LYS A CA 1
ATOM 563 C C . LYS A 1 74 ? -1.883 -1.921 14.279 1.00 98.12 74 LYS A C 1
ATOM 565 O O . LYS A 1 74 ? -2.641 -2.533 13.539 1.00 98.12 74 LYS A O 1
ATOM 570 N N . PHE A 1 75 ? -0.690 -2.395 14.624 1.00 97.50 75 PHE A N 1
ATOM 571 C CA . PHE A 1 75 ? -0.266 -3.744 14.247 1.00 97.50 75 PHE A CA 1
ATOM 572 C C . PHE A 1 75 ? -1.180 -4.793 14.891 1.00 97.50 75 PHE A C 1
ATOM 574 O O . PHE A 1 75 ? -1.388 -4.749 16.107 1.00 97.50 75 PHE A O 1
ATOM 581 N N . ILE A 1 76 ? -1.697 -5.732 14.094 1.00 96.94 76 ILE A N 1
ATOM 582 C CA . ILE A 1 76 ? -2.601 -6.784 14.587 1.00 96.94 76 ILE A CA 1
ATOM 583 C C . ILE A 1 76 ? -2.081 -8.208 14.356 1.00 96.94 76 ILE A C 1
ATOM 585 O O . ILE A 1 76 ? -2.619 -9.130 14.961 1.00 96.94 76 ILE A O 1
ATOM 589 N N . GLY A 1 77 ? -1.023 -8.405 13.560 1.00 95.62 77 GLY A N 1
ATOM 590 C CA . GLY A 1 77 ? -0.385 -9.715 13.415 1.00 95.62 77 GLY A CA 1
ATOM 591 C C . GLY A 1 77 ? 0.179 -9.987 12.025 1.00 95.62 77 GLY A C 1
ATOM 592 O O . GLY A 1 77 ? 0.554 -9.072 11.293 1.00 95.62 77 GLY A O 1
ATOM 593 N N . THR A 1 78 ? 0.242 -11.270 11.684 1.00 94.56 78 THR A N 1
ATOM 594 C CA . THR A 1 78 ? 0.659 -11.762 10.367 1.00 94.56 78 THR A CA 1
ATOM 595 C C . THR A 1 78 ? -0.541 -11.793 9.429 1.00 94.56 78 THR A C 1
ATOM 597 O O . THR A 1 78 ? -1.612 -12.279 9.798 1.00 94.56 78 THR A O 1
ATOM 600 N N . SER A 1 79 ? -0.369 -11.282 8.216 1.00 94.12 79 SER A N 1
ATOM 601 C CA . SER A 1 79 ? -1.377 -11.376 7.170 1.00 94.12 79 SER A CA 1
ATOM 602 C C . SER A 1 79 ? -1.474 -12.808 6.652 1.00 94.12 79 SER A C 1
ATOM 604 O O . SER A 1 79 ? -0.456 -13.438 6.383 1.00 94.12 79 SER A O 1
ATOM 606 N N . GLN A 1 80 ? -2.702 -13.303 6.503 1.00 91.56 80 GLN A N 1
ATOM 607 C CA . GLN A 1 80 ? -2.977 -14.581 5.837 1.00 91.56 80 GLN A CA 1
ATOM 608 C C . GLN A 1 80 ? -3.215 -14.418 4.330 1.00 91.56 80 GLN A C 1
ATOM 610 O O . GLN A 1 80 ? -3.219 -15.408 3.615 1.00 91.56 80 GLN A O 1
ATOM 615 N N . SER A 1 81 ? -3.398 -13.183 3.859 1.00 92.31 81 SER A N 1
ATOM 616 C CA . SER A 1 81 ? -3.669 -12.882 2.450 1.00 92.31 81 SER A CA 1
ATOM 617 C C . SER A 1 81 ? -2.414 -12.454 1.692 1.00 92.31 81 SER A C 1
ATOM 619 O O . SER A 1 81 ? -2.437 -12.423 0.473 1.00 92.31 81 SER A O 1
ATOM 621 N N . LEU A 1 82 ? -1.321 -12.104 2.382 1.00 94.44 82 LEU A N 1
ATOM 622 C CA . LEU A 1 82 ? -0.119 -11.545 1.760 1.00 94.44 82 LEU A CA 1
ATOM 623 C C . LEU A 1 82 ? 1.064 -12.520 1.792 1.00 94.44 82 LEU A C 1
ATOM 625 O O . LEU A 1 82 ? 1.511 -12.958 2.859 1.00 94.44 82 LEU A O 1
ATOM 629 N N . TYR A 1 83 ? 1.632 -12.758 0.615 1.00 92.56 83 TYR A N 1
ATOM 630 C CA . TYR A 1 83 ? 2.735 -13.675 0.363 1.00 92.56 83 TYR A CA 1
ATOM 631 C C . TYR A 1 83 ? 3.909 -12.946 -0.299 1.00 92.56 83 TYR A C 1
ATOM 633 O O . TYR A 1 83 ? 3.734 -11.935 -0.977 1.00 92.56 83 TYR A O 1
ATOM 641 N N . LYS A 1 84 ? 5.118 -13.471 -0.091 1.00 88.44 84 LYS A N 1
ATOM 642 C CA . LYS A 1 84 ? 6.360 -13.027 -0.736 1.00 88.44 84 LYS A CA 1
ATOM 643 C C . LYS A 1 84 ? 7.034 -14.228 -1.397 1.00 88.44 84 LYS A C 1
ATOM 645 O O . LYS A 1 84 ? 6.787 -15.364 -0.985 1.00 88.44 84 LYS A O 1
ATOM 650 N N . ASP A 1 85 ? 7.922 -13.980 -2.357 1.00 77.00 85 ASP A N 1
ATOM 651 C CA . ASP A 1 85 ? 8.791 -15.003 -2.950 1.00 77.00 85 ASP A CA 1
ATOM 652 C C . ASP A 1 85 ? 9.594 -15.724 -1.851 1.00 77.00 85 ASP A C 1
ATOM 654 O O . ASP A 1 85 ? 10.573 -15.196 -1.322 1.00 77.00 85 ASP A O 1
ATOM 658 N N . GLY A 1 86 ? 9.129 -16.911 -1.446 1.00 67.44 86 GLY A N 1
ATOM 659 C CA . GLY A 1 86 ? 9.703 -17.704 -0.352 1.00 67.44 86 GLY A CA 1
ATOM 660 C C . GLY A 1 86 ? 8.745 -18.080 0.789 1.00 67.44 86 GLY A C 1
ATOM 661 O O . GLY A 1 86 ? 9.141 -18.874 1.640 1.00 67.44 86 GLY A O 1
ATOM 662 N N . GLY A 1 87 ? 7.503 -17.576 0.819 1.00 65.69 87 GLY A N 1
ATOM 663 C CA . GLY A 1 87 ? 6.456 -18.045 1.744 1.00 65.69 87 GLY A CA 1
ATOM 664 C C . GLY A 1 87 ? 5.602 -16.954 2.414 1.00 65.69 87 GLY A C 1
ATOM 665 O O . GLY A 1 87 ? 5.713 -15.761 2.130 1.00 65.69 87 GLY A O 1
ATOM 666 N N . SER A 1 88 ? 4.709 -17.381 3.316 1.00 60.22 88 SER A N 1
ATOM 667 C CA . SER A 1 88 ? 3.667 -16.553 3.951 1.00 60.22 8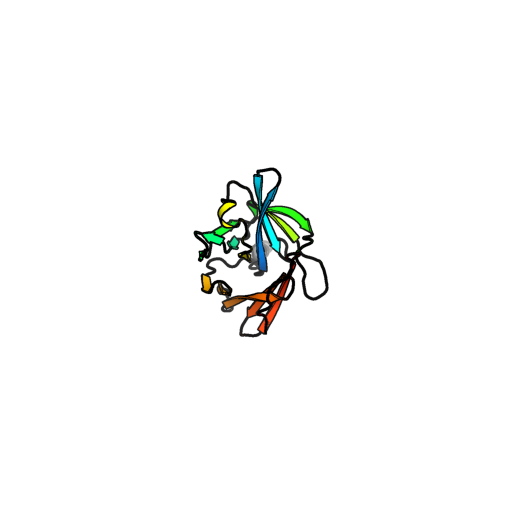8 SER A CA 1
ATOM 668 C C . SER A 1 88 ? 4.187 -15.705 5.122 1.00 60.22 88 SER A C 1
ATOM 670 O O . SER A 1 88 ? 4.126 -16.142 6.275 1.00 60.22 88 SER A O 1
ATOM 672 N N . HIS A 1 89 ? 4.684 -14.490 4.866 1.00 68.31 89 HIS A N 1
ATOM 673 C CA . HIS A 1 89 ? 5.244 -13.600 5.903 1.00 68.31 89 HIS A CA 1
ATOM 674 C C . HIS A 1 89 ? 4.788 -12.131 5.798 1.00 68.31 89 HIS A C 1
ATOM 676 O O . HIS A 1 89 ? 5.513 -11.222 6.202 1.00 68.31 89 HIS A O 1
ATOM 682 N N . GLY A 1 90 ? 3.582 -11.868 5.291 1.00 87.19 90 GLY A N 1
ATOM 683 C CA . GLY A 1 90 ? 3.011 -10.524 5.353 1.00 87.19 90 GLY A CA 1
ATOM 684 C C . GLY A 1 90 ? 2.670 -10.086 6.782 1.00 87.19 90 GLY A C 1
ATOM 685 O O . GLY A 1 90 ? 2.315 -10.892 7.637 1.00 87.19 90 GLY A O 1
ATOM 686 N N . LEU A 1 91 ? 2.727 -8.791 7.053 1.00 95.19 91 LEU A N 1
ATOM 687 C CA . LEU A 1 91 ? 2.260 -8.143 8.276 1.00 95.19 91 LEU A CA 1
ATOM 688 C C . LEU A 1 91 ? 0.938 -7.439 7.988 1.00 95.19 91 LEU A C 1
ATOM 690 O O . LEU A 1 91 ? 0.759 -6.894 6.902 1.00 95.19 91 LEU A O 1
ATOM 694 N N . VAL A 1 92 ? 0.036 -7.413 8.967 1.00 97.38 92 VAL A N 1
ATOM 695 C CA . VAL A 1 92 ? -1.240 -6.701 8.859 1.00 97.38 92 VAL A CA 1
ATOM 696 C C . VAL A 1 92 ? -1.404 -5.663 9.967 1.00 97.38 92 VAL A C 1
ATOM 698 O O . VAL A 1 92 ? -1.062 -5.873 11.141 1.00 97.38 92 VAL A O 1
ATOM 701 N N . TYR A 1 93 ? -1.947 -4.521 9.569 1.00 98.25 93 TYR A N 1
ATOM 702 C CA . TYR A 1 93 ? -2.244 -3.375 10.405 1.00 98.25 93 TYR A CA 1
ATOM 703 C C . TYR A 1 93 ? -3.705 -2.977 10.225 1.00 98.25 93 TYR A C 1
ATOM 705 O O . TYR A 1 93 ? -4.223 -3.018 9.118 1.00 98.25 93 TYR A O 1
ATOM 713 N N . GLN A 1 94 ? -4.359 -2.552 11.301 1.00 97.81 94 GLN A N 1
ATOM 714 C CA . GLN A 1 94 ? -5.658 -1.889 11.239 1.00 97.81 94 GLN A CA 1
ATOM 715 C C . GLN A 1 94 ? -5.452 -0.372 11.278 1.00 97.81 94 GLN A C 1
ATOM 717 O O . GLN A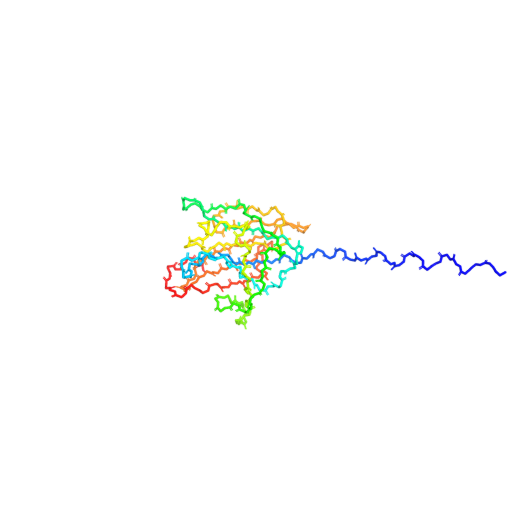 1 94 ? -4.707 0.124 12.129 1.00 97.81 94 GLN A O 1
ATOM 722 N N . VAL A 1 95 ? -6.123 0.359 10.392 1.00 98.06 95 VAL A N 1
ATOM 723 C CA . VAL A 1 95 ? -6.083 1.828 10.360 1.00 98.06 95 VAL A CA 1
ATOM 724 C C . VAL A 1 95 ? -7.054 2.409 11.392 1.00 98.06 95 VAL A C 1
ATOM 726 O O . VAL A 1 95 ? -8.147 1.878 11.603 1.00 98.06 95 VAL A O 1
ATOM 729 N N . ASP A 1 96 ? -6.671 3.507 12.046 1.00 96.50 96 ASP A N 1
ATOM 730 C CA . ASP A 1 96 ? -7.593 4.317 12.848 1.00 96.50 96 ASP A CA 1
ATOM 731 C C . ASP A 1 96 ? -8.743 4.838 11.965 1.00 96.50 96 ASP A C 1
ATOM 733 O O . ASP A 1 96 ? -8.527 5.597 11.019 1.00 96.50 96 ASP A O 1
ATOM 737 N N . ALA A 1 97 ? -9.980 4.466 12.306 1.00 93.75 97 ALA A N 1
ATOM 738 C CA . ALA A 1 97 ? -11.190 4.826 11.563 1.00 93.75 97 ALA A CA 1
ATOM 739 C C . ALA A 1 97 ? -11.424 6.346 11.449 1.00 93.75 97 ALA A C 1
ATOM 741 O O . ALA A 1 97 ? -12.191 6.798 10.607 1.00 93.75 97 ALA A O 1
ATOM 742 N N . LYS A 1 98 ? -10.757 7.169 12.269 1.00 95.31 98 LYS A N 1
ATOM 743 C CA . LYS A 1 98 ? -10.816 8.638 12.156 1.00 95.31 98 LYS A CA 1
ATOM 744 C C . LYS A 1 98 ? -9.932 9.200 11.041 1.00 95.31 98 LYS A C 1
ATOM 746 O O . LYS A 1 98 ? -9.952 10.408 10.808 1.00 95.31 98 LYS A O 1
ATOM 751 N N . LYS A 1 99 ? -9.088 8.370 10.425 1.00 96.44 99 LYS A N 1
ATOM 752 C CA . LYS A 1 99 ? -8.057 8.791 9.463 1.00 96.44 99 LYS A CA 1
ATOM 753 C C . LYS A 1 99 ? -8.403 8.459 8.024 1.00 96.44 99 LYS A C 1
ATOM 755 O O . LYS A 1 99 ? -7.862 9.090 7.122 1.00 96.44 99 LYS A O 1
ATOM 760 N N . ILE A 1 100 ? -9.314 7.518 7.820 1.00 94.38 100 ILE A N 1
ATOM 761 C CA . ILE A 1 100 ? -9.785 7.114 6.506 1.00 94.38 100 ILE A CA 1
ATOM 762 C C . ILE A 1 100 ? -11.277 6.792 6.579 1.00 94.38 100 ILE A C 1
ATOM 764 O O . ILE A 1 100 ? -11.734 6.147 7.518 1.00 94.38 100 ILE A O 1
ATOM 768 N N . ASP A 1 101 ? -12.030 7.255 5.583 1.00 92.38 101 ASP A N 1
ATOM 769 C CA . ASP A 1 101 ? -13.401 6.798 5.361 1.00 92.38 101 ASP A CA 1
ATOM 770 C C . ASP A 1 101 ? -13.338 5.424 4.691 1.00 92.38 101 ASP A C 1
ATOM 772 O O . ASP A 1 101 ? -12.789 5.313 3.595 1.00 92.38 101 ASP A O 1
ATOM 776 N N . TYR A 1 102 ? -13.877 4.388 5.342 1.00 93.00 102 TYR A N 1
ATOM 777 C CA . TYR A 1 102 ? -13.800 3.012 4.841 1.00 93.00 102 TYR A CA 1
ATOM 778 C C . TYR A 1 102 ? -14.370 2.875 3.423 1.00 93.00 102 TYR A C 1
ATOM 780 O O . TYR A 1 102 ? -13.861 2.075 2.649 1.00 93.00 102 TYR A O 1
ATOM 788 N N . ARG A 1 103 ? -15.365 3.699 3.062 1.00 92.81 103 ARG A N 1
ATOM 789 C CA . ARG A 1 103 ? -16.034 3.664 1.752 1.00 92.81 103 ARG A CA 1
ATOM 790 C C . ARG A 1 103 ? -15.093 3.947 0.587 1.00 92.81 103 ARG A C 1
ATOM 792 O O . ARG A 1 103 ? -15.400 3.600 -0.540 1.00 92.81 103 ARG A O 1
ATOM 799 N N . LYS A 1 104 ? -13.941 4.566 0.855 1.00 93.62 104 LYS A N 1
ATOM 800 C CA . LYS A 1 104 ? -12.895 4.801 -0.145 1.00 93.62 104 LYS A CA 1
ATOM 801 C C . LYS A 1 104 ? -12.151 3.531 -0.561 1.00 93.62 104 LYS A C 1
ATOM 803 O O . LYS A 1 104 ? -11.422 3.547 -1.543 1.00 93.62 104 LYS A O 1
ATOM 808 N N . VAL A 1 105 ? -12.258 2.465 0.222 1.00 93.69 105 VAL A N 1
ATOM 809 C CA . VAL A 1 105 ? -11.555 1.193 -0.001 1.00 93.69 105 VAL A CA 1
ATOM 810 C C . VAL A 1 105 ? -12.499 0.000 0.159 1.00 93.69 105 VAL A C 1
ATOM 812 O O . VAL A 1 105 ? -12.057 -1.137 0.261 1.00 93.69 105 VAL A O 1
ATOM 815 N N . ASP A 1 106 ? -13.805 0.248 0.209 1.00 92.38 106 ASP A N 1
ATOM 816 C CA . ASP A 1 106 ? -14.803 -0.810 0.287 1.00 92.38 106 ASP A CA 1
ATOM 817 C C . ASP A 1 106 ? -14.928 -1.509 -1.069 1.00 92.38 106 ASP A C 1
ATOM 819 O O . ASP A 1 106 ? -15.039 -0.845 -2.099 1.00 92.38 106 ASP A O 1
ATOM 823 N N . GLY A 1 107 ? -14.827 -2.840 -1.080 1.00 88.00 107 GLY A N 1
ATOM 824 C CA . GLY A 1 107 ? -14.779 -3.630 -2.316 1.00 88.00 107 GLY A CA 1
ATOM 825 C C . GLY A 1 107 ? -13.569 -3.343 -3.221 1.00 88.00 107 GLY A C 1
ATOM 826 O O . GLY A 1 107 ? -13.526 -3.830 -4.347 1.00 88.00 107 GLY A O 1
ATOM 827 N N . PHE A 1 108 ? -12.587 -2.574 -2.744 1.00 91.50 108 PHE A N 1
ATOM 828 C CA . PHE A 1 108 ? -11.423 -2.139 -3.509 1.00 91.50 108 PHE A CA 1
ATOM 829 C C . PHE A 1 108 ? -10.132 -2.499 -2.770 1.00 91.50 108 PHE A C 1
ATOM 831 O O . PHE A 1 108 ? -9.922 -2.097 -1.624 1.00 91.50 108 PHE A O 1
ATOM 838 N N . VAL A 1 109 ? -9.243 -3.226 -3.449 1.00 95.50 109 VAL A N 1
ATOM 839 C CA . VAL A 1 109 ? -7.889 -3.502 -2.959 1.00 95.50 109 VAL A CA 1
ATOM 840 C C . VAL A 1 109 ? -6.924 -2.559 -3.667 1.00 95.50 109 VAL A C 1
ATOM 842 O O . VAL A 1 109 ? -6.591 -2.759 -4.832 1.00 95.50 109 VAL A O 1
ATOM 845 N N . GLY A 1 110 ? -6.497 -1.517 -2.959 1.00 96.38 110 GLY A N 1
ATOM 846 C CA . GLY A 1 110 ? -5.538 -0.538 -3.463 1.00 96.38 110 GLY A CA 1
ATOM 847 C C . GLY A 1 110 ? -4.100 -0.903 -3.122 1.00 96.38 110 GLY A C 1
ATOM 848 O O . GLY A 1 110 ? -3.840 -1.716 -2.231 1.00 96.38 110 GLY A O 1
ATOM 849 N N . PHE A 1 111 ? -3.148 -0.242 -3.777 1.00 96.81 111 PHE A N 1
ATOM 850 C CA . PHE A 1 111 ? -1.728 -0.365 -3.446 1.00 96.81 111 PHE A CA 1
ATOM 851 C C . PHE A 1 111 ? -1.279 0.786 -2.558 1.00 96.81 111 PHE A C 1
ATOM 853 O O . PHE A 1 111 ? -1.881 1.862 -2.528 1.00 96.81 111 PHE A O 1
ATOM 860 N N . LEU A 1 112 ? -0.204 0.560 -1.817 1.00 97.56 112 LEU A N 1
ATOM 861 C CA . LEU A 1 112 ? 0.418 1.593 -1.004 1.00 97.56 112 LEU A CA 1
ATOM 862 C C . LEU A 1 112 ? 1.932 1.552 -1.097 1.00 97.56 112 LEU A C 1
ATOM 864 O O . LEU A 1 112 ? 2.539 0.509 -1.357 1.00 97.56 112 LEU A O 1
ATOM 868 N N . VAL A 1 113 ? 2.525 2.700 -0.797 1.00 97.44 113 VAL A N 1
ATOM 869 C CA . VAL A 1 113 ? 3.962 2.891 -0.663 1.00 97.44 113 VAL A CA 1
ATOM 870 C C . VAL A 1 113 ? 4.254 3.459 0.721 1.00 97.44 113 VAL A C 1
ATOM 872 O O . VAL A 1 113 ? 3.620 4.407 1.186 1.00 97.44 113 VAL A O 1
ATOM 875 N N . VAL A 1 114 ? 5.218 2.856 1.407 1.00 96.81 114 VAL A N 1
ATOM 876 C CA . VAL A 1 114 ? 5.693 3.281 2.725 1.00 96.81 114 VAL A CA 1
ATOM 877 C C . VAL A 1 114 ? 7.029 3.989 2.548 1.00 96.81 114 VAL A C 1
ATOM 879 O O . VAL A 1 114 ? 7.895 3.492 1.832 1.00 96.81 114 VAL A O 1
ATOM 882 N N . ASN A 1 115 ? 7.213 5.115 3.240 1.00 94.81 115 ASN A N 1
ATOM 883 C CA . ASN A 1 115 ? 8.441 5.921 3.244 1.00 94.81 115 ASN A CA 1
ATOM 884 C C . ASN A 1 115 ? 8.825 6.553 1.900 1.00 94.81 115 ASN A C 1
ATOM 886 O O . ASN A 1 115 ? 9.981 6.919 1.705 1.00 94.81 115 ASN A O 1
ATOM 890 N N . ALA A 1 116 ? 7.855 6.757 1.010 1.00 90.62 116 ALA A N 1
ATOM 891 C CA . ALA A 1 116 ? 8.045 7.493 -0.236 1.00 90.62 116 ALA A CA 1
ATOM 892 C C . ALA A 1 116 ? 7.054 8.663 -0.341 1.00 90.62 116 ALA A C 1
ATOM 894 O O . ALA A 1 116 ? 6.018 8.541 -0.998 1.00 90.62 116 ALA A O 1
ATOM 895 N N . PRO A 1 117 ? 7.315 9.786 0.354 1.00 90.00 117 PRO A N 1
ATOM 896 C CA . PRO A 1 117 ? 6.456 10.952 0.243 1.00 90.00 117 PRO A CA 1
ATOM 897 C C . PRO A 1 117 ? 6.477 11.517 -1.185 1.00 90.00 117 PRO A C 1
ATOM 899 O O . PRO A 1 117 ? 7.549 11.651 -1.778 1.00 90.00 117 PRO A O 1
ATOM 902 N N . GLY A 1 118 ? 5.313 11.906 -1.701 1.00 93.94 118 GLY A N 1
ATOM 903 C CA . GLY A 1 118 ? 5.158 12.420 -3.064 1.00 93.94 118 GLY A CA 1
ATOM 904 C C . GLY A 1 118 ? 5.005 11.323 -4.116 1.00 93.94 118 GLY A C 1
ATOM 905 O O . GLY A 1 118 ? 5.436 11.518 -5.250 1.00 93.94 118 GLY A O 1
ATOM 906 N N . THR A 1 119 ? 4.426 10.183 -3.737 1.00 96.75 119 THR A N 1
ATOM 907 C CA . THR A 1 119 ? 4.028 9.145 -4.686 1.00 96.75 119 THR A CA 1
ATOM 908 C C . THR A 1 119 ? 2.953 9.705 -5.619 1.00 96.75 119 THR A C 1
ATOM 910 O O . THR A 1 119 ? 2.084 10.480 -5.212 1.00 96.75 119 THR A O 1
ATOM 913 N N . THR A 1 120 ? 3.015 9.332 -6.891 1.00 96.19 120 THR A N 1
ATOM 914 C CA . THR A 1 120 ? 2.031 9.713 -7.905 1.00 96.19 120 THR A CA 1
ATOM 915 C C . THR A 1 120 ? 1.467 8.485 -8.598 1.00 96.19 120 THR A C 1
ATOM 917 O O . THR A 1 120 ? 2.105 7.435 -8.665 1.00 96.19 120 THR A O 1
ATOM 920 N N . GLU A 1 121 ? 0.255 8.623 -9.120 1.00 95.81 121 GLU A N 1
ATOM 921 C CA . GLU A 1 121 ? -0.354 7.624 -9.992 1.00 95.81 121 GLU A CA 1
ATOM 922 C C . GLU A 1 121 ? 0.016 7.923 -11.441 1.00 95.81 121 GLU A C 1
ATOM 924 O O . GLU A 1 121 ? -0.197 9.038 -11.918 1.00 95.81 121 GLU A O 1
ATOM 929 N N . ASP A 1 122 ? 0.587 6.931 -12.120 1.00 95.31 122 ASP A N 1
ATOM 930 C CA . ASP A 1 122 ? 0.824 6.964 -13.568 1.00 95.31 122 ASP A CA 1
ATOM 931 C C . ASP A 1 122 ? -0.346 6.296 -14.309 1.00 95.31 122 ASP A C 1
ATOM 933 O O . ASP A 1 122 ? -0.791 6.755 -15.358 1.00 95.31 122 ASP A O 1
ATOM 937 N N . SER A 1 123 ? -0.890 5.225 -13.722 1.00 95.69 123 SER A N 1
ATOM 938 C CA . SER A 1 123 ? -2.120 4.553 -14.150 1.00 95.69 123 SER A CA 1
ATOM 939 C C . SER A 1 123 ? -2.754 3.809 -12.962 1.00 95.69 123 SER A C 1
ATOM 941 O O . SER A 1 123 ? -2.093 3.666 -11.931 1.00 95.69 123 SER A O 1
ATOM 943 N N . PRO A 1 124 ? -3.986 3.274 -13.074 1.00 95.06 124 PRO A N 1
ATOM 944 C CA . PRO A 1 124 ? -4.620 2.531 -11.979 1.00 95.06 124 PRO A CA 1
ATOM 945 C C . PRO A 1 124 ? -3.776 1.372 -11.423 1.00 95.06 124 PRO A C 1
ATOM 947 O O . PRO A 1 124 ? -3.874 1.059 -10.238 1.00 95.06 124 PRO A O 1
ATOM 950 N N . THR A 1 125 ? -2.909 0.772 -12.246 1.00 96.19 125 THR A N 1
ATOM 951 C CA . THR A 1 125 ? -2.020 -0.335 -11.860 1.00 96.19 125 THR A CA 1
ATOM 952 C C . THR A 1 125 ? -0.574 0.092 -11.600 1.00 96.19 125 THR A C 1
ATOM 954 O O . THR A 1 125 ? 0.248 -0.757 -11.267 1.00 96.19 125 THR A O 1
ATOM 957 N N . VAL A 1 126 ? -0.232 1.382 -11.729 1.00 97.12 126 VAL A N 1
ATOM 958 C CA . VAL A 1 126 ? 1.155 1.871 -11.634 1.00 97.12 126 VAL A CA 1
ATOM 959 C C . VAL A 1 126 ? 1.262 3.114 -10.752 1.00 97.12 126 VAL A C 1
ATOM 961 O O . VAL A 1 126 ? 0.749 4.185 -11.084 1.00 97.12 126 VAL A O 1
ATOM 964 N N . LEU A 1 127 ? 2.033 2.993 -9.670 1.00 97.50 127 LEU A N 1
ATOM 965 C CA . LEU A 1 127 ? 2.473 4.102 -8.828 1.00 97.50 127 LEU A CA 1
ATOM 966 C C . LEU A 1 127 ? 3.960 4.392 -9.031 1.00 97.50 127 LEU A C 1
ATOM 968 O O . LEU A 1 127 ? 4.780 3.485 -9.183 1.00 97.50 127 LEU A O 1
ATOM 972 N N . ARG A 1 128 ? 4.321 5.671 -8.961 1.00 97.12 128 ARG A N 1
ATOM 973 C CA . ARG A 1 128 ? 5.701 6.155 -9.030 1.00 97.12 128 ARG A CA 1
ATOM 974 C C . ARG A 1 128 ? 6.070 6.844 -7.731 1.00 97.12 128 ARG A C 1
ATOM 976 O O . ARG A 1 128 ? 5.389 7.760 -7.285 1.00 97.12 128 ARG A O 1
ATOM 983 N N . ALA A 1 129 ? 7.148 6.382 -7.120 1.00 95.56 129 ALA A N 1
ATOM 984 C CA . ALA A 1 129 ? 7.619 6.821 -5.821 1.00 95.56 129 ALA A CA 1
ATOM 985 C C . ALA A 1 129 ? 9.002 7.478 -5.971 1.00 95.56 129 ALA A C 1
ATOM 987 O O . ALA A 1 129 ? 9.971 6.788 -6.315 1.00 95.56 129 ALA A O 1
ATOM 988 N N . PRO A 1 130 ? 9.137 8.792 -5.715 1.00 93.62 130 PRO A N 1
ATOM 989 C CA . PRO A 1 130 ? 10.423 9.462 -5.811 1.00 93.62 130 PRO A CA 1
ATOM 990 C C . PRO A 1 130 ? 11.360 8.999 -4.691 1.00 93.62 130 PRO A C 1
ATOM 992 O O . PRO A 1 130 ? 10.964 8.806 -3.540 1.00 93.62 130 PRO A O 1
ATOM 995 N N . THR A 1 131 ? 12.639 8.852 -5.023 1.00 90.38 131 THR A N 1
ATOM 996 C CA . THR A 1 131 ? 13.700 8.430 -4.104 1.00 90.38 131 THR A CA 1
ATOM 997 C C . THR A 1 131 ? 14.943 9.305 -4.299 1.00 90.38 131 THR A C 1
ATOM 999 O O . THR A 1 131 ? 15.112 9.918 -5.355 1.00 90.38 131 THR A O 1
ATOM 1002 N N . PRO A 1 132 ? 15.881 9.344 -3.339 1.00 86.94 132 PRO A N 1
ATOM 1003 C CA . PRO A 1 132 ? 17.149 10.045 -3.544 1.00 86.94 132 PRO A CA 1
ATOM 1004 C C . PRO A 1 132 ? 17.994 9.498 -4.709 1.00 86.94 132 PRO A C 1
ATOM 1006 O O . PRO A 1 132 ? 18.807 10.234 -5.261 1.00 86.94 132 PRO A O 1
ATOM 1009 N N . SER A 1 133 ? 17.830 8.220 -5.075 1.00 85.56 133 SER A N 1
ATOM 1010 C CA . SER A 1 133 ? 18.589 7.548 -6.140 1.00 85.56 133 SER A CA 1
ATOM 1011 C C . SER A 1 133 ? 17.854 7.482 -7.485 1.00 85.56 133 SER A C 1
ATOM 1013 O O . SER A 1 133 ? 18.347 6.844 -8.413 1.00 85.56 133 SER A O 1
ATOM 1015 N N . GLY A 1 134 ? 16.700 8.141 -7.615 1.00 90.81 134 GLY A N 1
ATOM 1016 C CA . GLY A 1 134 ? 15.854 8.100 -8.808 1.00 90.81 134 GLY A CA 1
ATOM 1017 C C . GLY A 1 134 ? 14.406 7.805 -8.443 1.00 90.81 134 GLY A C 1
ATOM 1018 O O . GLY A 1 134 ? 13.893 8.328 -7.460 1.00 90.81 134 GLY A O 1
ATOM 1019 N N . GLU A 1 135 ? 13.750 6.938 -9.197 1.00 94.44 135 GLU A N 1
ATOM 1020 C CA . GLU A 1 135 ? 12.352 6.578 -8.974 1.00 94.44 135 GLU A CA 1
ATOM 1021 C C . GLU A 1 135 ? 12.208 5.073 -8.760 1.00 94.44 135 GLU A C 1
ATOM 1023 O O . GLU A 1 135 ? 12.911 4.268 -9.379 1.00 94.44 135 GLU A O 1
ATOM 1028 N N . VAL A 1 136 ? 11.292 4.712 -7.869 1.00 95.75 136 VAL A N 1
ATOM 1029 C CA . VAL A 1 136 ? 10.796 3.351 -7.714 1.00 95.75 136 VAL A CA 1
ATOM 1030 C C . VAL A 1 136 ? 9.408 3.280 -8.336 1.00 95.75 136 VAL A C 1
ATOM 1032 O O . VAL A 1 136 ? 8.551 4.114 -8.053 1.00 95.75 136 VAL A O 1
ATOM 1035 N N . VAL A 1 137 ? 9.184 2.264 -9.160 1.00 97.19 137 VAL A N 1
ATOM 1036 C CA . VAL A 1 137 ? 7.884 1.979 -9.770 1.00 97.19 137 VAL A CA 1
ATOM 1037 C C . VAL A 1 137 ? 7.241 0.827 -9.012 1.00 97.19 137 VAL A C 1
ATOM 1039 O O . VAL A 1 137 ? 7.870 -0.216 -8.824 1.00 97.19 137 VAL A O 1
ATOM 1042 N N . ILE A 1 138 ? 6.005 1.023 -8.566 1.00 97.31 138 ILE A N 1
ATOM 1043 C CA . ILE A 1 138 ? 5.159 -0.026 -8.006 1.00 97.31 138 ILE A CA 1
ATOM 1044 C C . ILE A 1 138 ? 4.099 -0.359 -9.045 1.00 97.31 138 ILE A C 1
ATOM 1046 O O . ILE A 1 138 ? 3.318 0.507 -9.418 1.00 97.31 138 ILE A O 1
ATOM 1050 N N . GLU A 1 139 ? 4.085 -1.596 -9.516 1.00 97.06 139 GLU A N 1
ATOM 1051 C CA . GLU A 1 139 ? 3.206 -2.037 -10.597 1.00 97.06 139 GLU A CA 1
ATOM 1052 C C . GLU A 1 139 ? 2.460 -3.300 -10.192 1.00 97.06 139 GLU A C 1
ATOM 1054 O O . GLU A 1 139 ? 3.051 -4.193 -9.580 1.00 97.06 139 GLU A O 1
ATOM 1059 N N . SER A 1 140 ? 1.183 -3.380 -10.547 1.00 97.12 140 SER A N 1
ATOM 1060 C CA . SER A 1 140 ? 0.345 -4.538 -10.273 1.00 97.12 140 SER A CA 1
ATOM 1061 C C . SER A 1 140 ? -0.200 -5.206 -11.528 1.00 97.12 140 SER A C 1
ATOM 1063 O O . SER A 1 140 ? -0.325 -4.594 -12.588 1.00 97.12 140 SER A O 1
ATOM 1065 N N . CYS A 1 141 ? -0.534 -6.484 -11.372 1.00 96.44 141 CYS A N 1
ATOM 1066 C CA . CYS A 1 141 ? -1.313 -7.266 -12.325 1.00 96.44 141 CYS A CA 1
ATOM 1067 C C . CYS A 1 141 ? -2.080 -8.366 -11.574 1.00 96.44 141 CYS A C 1
ATOM 1069 O O . CYS A 1 141 ? -1.674 -8.809 -10.492 1.00 96.44 141 CYS A O 1
ATOM 1071 N N . TYR A 1 142 ? -3.195 -8.813 -12.130 1.00 96.12 142 TYR A N 1
ATOM 1072 C CA . TYR A 1 142 ? -3.976 -9.942 -11.654 1.00 96.12 142 TYR A CA 1
ATOM 1073 C C . TYR A 1 142 ? -3.331 -11.268 -12.073 1.00 96.12 142 TYR A C 1
ATOM 1075 O O . TYR A 1 142 ? -3.103 -11.557 -13.249 1.00 96.12 142 TYR A O 1
ATOM 1083 N N . GLY A 1 143 ? -3.046 -12.101 -11.076 1.00 92.94 143 GLY A N 1
ATOM 1084 C CA . GLY A 1 143 ? -2.847 -13.533 -11.262 1.00 92.94 143 GLY A CA 1
ATOM 1085 C C . GLY A 1 143 ? -4.177 -14.286 -11.173 1.00 92.94 143 GLY A C 1
ATOM 1086 O O . GLY A 1 143 ? -5.232 -13.692 -10.987 1.00 92.94 143 GLY A O 1
ATOM 1087 N N . THR A 1 144 ? -4.122 -15.616 -11.239 1.00 89.06 144 THR A N 1
ATOM 1088 C CA . THR A 1 144 ? -5.328 -16.466 -11.279 1.00 89.06 144 THR A CA 1
ATOM 1089 C C . THR A 1 144 ? -6.218 -16.359 -10.030 1.00 89.06 144 THR A C 1
ATOM 1091 O O . THR A 1 144 ? -7.432 -16.457 -10.148 1.00 89.06 144 THR A O 1
ATOM 1094 N N . GLU A 1 145 ? -5.640 -16.130 -8.846 1.00 91.94 145 GLU A N 1
ATOM 1095 C CA . GLU A 1 145 ? -6.383 -16.108 -7.564 1.00 91.94 145 GLU A CA 1
ATOM 1096 C C . GLU A 1 145 ? -6.097 -14.847 -6.715 1.00 91.94 145 GLU A C 1
ATOM 1098 O O . GLU A 1 145 ? -6.348 -14.803 -5.504 1.00 91.94 145 GLU A O 1
ATOM 1103 N N . GLY A 1 146 ? -5.469 -13.825 -7.305 1.00 94.56 146 GLY A N 1
ATOM 1104 C CA . GLY A 1 146 ? -4.946 -12.704 -6.526 1.00 94.56 146 GLY A CA 1
ATOM 1105 C C . GLY A 1 146 ? -4.218 -11.641 -7.335 1.00 94.56 146 GLY A C 1
ATOM 1106 O O . GLY A 1 146 ? -4.209 -11.673 -8.559 1.00 94.56 146 GLY A O 1
ATOM 1107 N N . ILE A 1 147 ? -3.584 -10.705 -6.634 1.00 96.50 147 ILE A N 1
ATOM 1108 C CA . ILE A 1 147 ? -2.896 -9.551 -7.225 1.00 96.50 147 ILE A CA 1
ATOM 1109 C C . ILE A 1 147 ? -1.398 -9.672 -6.966 1.00 96.50 147 ILE A C 1
ATOM 1111 O O . ILE A 1 147 ? -0.971 -9.769 -5.814 1.00 96.50 147 ILE A O 1
ATOM 1115 N N . ASN A 1 148 ? -0.596 -9.632 -8.024 1.00 96.75 148 ASN A N 1
ATOM 1116 C CA . ASN A 1 148 ? 0.849 -9.474 -7.926 1.00 96.75 148 ASN A CA 1
ATOM 1117 C C . ASN A 1 148 ? 1.183 -7.984 -7.853 1.00 96.75 148 ASN A C 1
ATOM 1119 O O . ASN A 1 148 ? 0.586 -7.174 -8.558 1.00 96.75 148 ASN A O 1
ATOM 1123 N N . LEU A 1 149 ? 2.145 -7.627 -7.011 1.00 97.44 149 LEU A N 1
ATOM 1124 C CA . LEU A 1 149 ? 2.643 -6.268 -6.845 1.00 97.44 149 LEU A CA 1
ATOM 1125 C C . LEU A 1 149 ? 4.166 -6.291 -6.890 1.00 97.44 149 LEU A C 1
ATOM 1127 O O . LEU A 1 149 ? 4.819 -6.928 -6.060 1.00 97.44 149 LEU A O 1
ATOM 1131 N N . TYR A 1 150 ? 4.733 -5.586 -7.856 1.00 96.56 150 TYR A N 1
ATOM 1132 C CA . TYR A 1 150 ? 6.161 -5.533 -8.119 1.00 96.56 150 TYR A CA 1
ATOM 1133 C C . TYR A 1 150 ? 6.716 -4.166 -7.760 1.00 96.56 150 TYR A C 1
ATOM 1135 O O . TYR A 1 150 ? 6.178 -3.142 -8.166 1.00 96.56 150 TYR A O 1
ATOM 1143 N N . ARG A 1 151 ? 7.855 -4.155 -7.067 1.00 95.62 151 ARG A N 1
ATOM 1144 C CA . ARG A 1 151 ? 8.687 -2.968 -6.867 1.00 95.62 151 ARG A CA 1
ATOM 1145 C C . ARG A 1 151 ? 9.854 -3.037 -7.835 1.00 95.62 151 ARG A C 1
ATOM 1147 O O . ARG A 1 151 ? 10.661 -3.965 -7.745 1.00 95.62 151 ARG A O 1
ATOM 1154 N N . LYS A 1 152 ? 9.968 -2.054 -8.721 1.00 95.88 152 LYS A N 1
ATOM 1155 C CA . LYS A 1 152 ? 11.019 -1.964 -9.735 1.00 95.88 152 LYS A CA 1
ATOM 1156 C C . LYS A 1 152 ? 11.866 -0.708 -9.534 1.00 95.88 152 LYS A C 1
ATOM 1158 O O . LYS A 1 152 ? 11.333 0.357 -9.233 1.00 95.88 152 LYS A O 1
ATOM 1163 N N . GLN A 1 153 ? 13.174 -0.826 -9.742 1.00 94.38 153 GLN A N 1
ATOM 1164 C CA . GLN A 1 153 ? 14.092 0.309 -9.849 1.00 94.38 153 GLN A CA 1
ATOM 1165 C C . GLN A 1 153 ? 14.984 0.110 -11.076 1.00 94.38 153 GLN A C 1
ATOM 1167 O O . GLN A 1 153 ? 15.603 -0.943 -11.218 1.00 94.38 153 GLN A O 1
ATOM 1172 N N . ALA A 1 154 ? 15.032 1.110 -11.966 1.00 90.19 154 ALA A N 1
ATOM 1173 C CA . ALA A 1 154 ? 15.761 1.033 -13.240 1.00 90.19 154 ALA A CA 1
ATOM 1174 C C . ALA A 1 154 ? 15.486 -0.285 -14.004 1.00 90.19 154 ALA A C 1
ATOM 1176 O O . ALA A 1 154 ? 16.408 -1.024 -14.342 1.00 90.19 154 ALA A O 1
ATOM 1177 N N . ASP A 1 155 ? 14.199 -0.607 -14.184 1.00 86.81 155 ASP A N 1
ATOM 1178 C CA . ASP A 1 155 ? 13.667 -1.810 -14.854 1.00 86.81 155 ASP A CA 1
ATOM 1179 C C . ASP A 1 155 ? 13.976 -3.163 -14.193 1.00 86.81 155 ASP A C 1
ATOM 1181 O O . ASP A 1 155 ? 13.516 -4.211 -14.652 1.00 86.81 155 ASP A O 1
ATOM 1185 N N . LYS A 1 156 ? 14.694 -3.174 -13.068 1.00 93.38 156 LYS A N 1
ATOM 1186 C CA . LYS A 1 156 ? 14.945 -4.386 -12.292 1.00 93.38 156 LYS A CA 1
ATOM 1187 C C . LYS A 1 156 ? 13.874 -4.571 -11.225 1.00 93.38 156 LYS A C 1
ATOM 1189 O O . LYS A 1 156 ? 13.650 -3.678 -10.413 1.00 93.38 156 LYS A O 1
ATOM 1194 N N . VAL A 1 157 ? 13.272 -5.759 -11.173 1.00 93.88 157 VAL A N 1
ATOM 1195 C CA . VAL A 1 157 ? 12.405 -6.166 -10.058 1.00 93.88 157 VAL A CA 1
ATOM 1196 C C . VAL A 1 157 ? 13.260 -6.356 -8.805 1.00 93.88 157 VAL A C 1
ATOM 1198 O O . VAL A 1 157 ? 14.174 -7.181 -8.774 1.00 93.88 157 VAL A O 1
ATOM 1201 N N . GLU A 1 158 ? 12.965 -5.578 -7.769 1.00 92.81 158 GLU A N 1
ATOM 1202 C CA . GLU A 1 158 ? 13.641 -5.634 -6.471 1.00 92.81 158 GLU A CA 1
ATOM 1203 C C . GLU A 1 158 ? 12.784 -6.251 -5.367 1.00 92.81 158 GLU A C 1
ATOM 1205 O O . GLU A 1 158 ? 13.301 -6.681 -4.336 1.00 92.81 158 GLU A O 1
ATOM 1210 N N . GLY A 1 159 ? 11.469 -6.260 -5.559 1.00 92.62 159 GLY A N 1
ATOM 1211 C CA . GLY A 1 159 ? 10.528 -6.838 -4.619 1.00 92.62 159 GLY A CA 1
ATOM 1212 C C . GLY A 1 159 ? 9.268 -7.292 -5.328 1.00 92.62 159 GLY A C 1
ATOM 1213 O O . GLY A 1 159 ? 8.871 -6.712 -6.337 1.00 92.62 159 GLY A O 1
ATOM 1214 N N . HIS A 1 160 ? 8.642 -8.314 -4.764 1.00 95.31 160 HIS A N 1
ATOM 1215 C CA . HIS A 1 160 ? 7.394 -8.874 -5.243 1.00 95.31 160 HIS A CA 1
ATOM 1216 C C . HIS A 1 160 ? 6.546 -9.305 -4.044 1.00 95.31 160 HIS A C 1
ATOM 1218 O O . HIS A 1 160 ? 7.059 -9.917 -3.099 1.00 95.31 160 HIS A O 1
ATOM 1224 N N . LEU A 1 161 ? 5.267 -8.938 -4.075 1.00 95.94 161 LEU A N 1
ATOM 1225 C CA . LEU A 1 161 ? 4.244 -9.369 -3.135 1.00 95.94 161 LEU A CA 1
ATOM 1226 C C . LEU A 1 161 ? 3.049 -9.922 -3.898 1.00 95.94 161 LEU A C 1
ATOM 1228 O O . LEU A 1 161 ? 2.675 -9.384 -4.934 1.00 95.94 161 LEU A O 1
ATOM 1232 N N . TYR A 1 162 ? 2.414 -10.936 -3.328 1.00 95.31 162 TYR A N 1
ATOM 1233 C CA . TYR A 1 162 ? 1.195 -11.522 -3.858 1.00 95.31 162 TYR A CA 1
ATOM 1234 C C . TYR A 1 162 ? 0.076 -11.439 -2.821 1.00 95.31 162 TYR A C 1
ATOM 1236 O O . TYR A 1 162 ? 0.249 -11.889 -1.684 1.00 95.31 162 TYR A O 1
ATOM 1244 N N . PHE A 1 163 ? -1.057 -10.853 -3.202 1.00 95.75 163 PHE A N 1
ATOM 1245 C CA . PHE A 1 163 ? -2.252 -10.748 -2.374 1.00 95.75 163 PHE A CA 1
ATOM 1246 C C . PHE A 1 163 ? -3.318 -11.735 -2.849 1.00 95.75 163 PHE A C 1
ATOM 1248 O O . PHE A 1 163 ? -3.897 -11.560 -3.917 1.00 95.75 163 PHE A O 1
ATOM 1255 N N . TYR A 1 164 ? -3.584 -12.761 -2.048 1.00 93.69 164 TYR A N 1
ATOM 1256 C CA . TYR A 1 164 ? -4.587 -13.783 -2.320 1.00 93.69 164 TYR A CA 1
ATOM 1257 C C . TYR A 1 164 ? -5.995 -13.263 -2.011 1.00 93.69 164 TYR A C 1
ATOM 1259 O O . TYR A 1 164 ? -6.275 -12.843 -0.884 1.00 93.69 164 TYR A O 1
ATOM 1267 N N . LEU A 1 165 ? -6.879 -13.312 -3.008 1.00 91.62 165 LEU A N 1
ATOM 1268 C CA . LEU A 1 165 ? -8.233 -12.759 -2.934 1.00 91.62 165 LEU A CA 1
ATOM 1269 C C . LEU A 1 165 ? -9.298 -13.802 -2.563 1.00 91.62 165 LEU A C 1
ATOM 1271 O O . LEU A 1 165 ? -10.408 -13.430 -2.185 1.00 91.62 165 LEU A O 1
ATOM 1275 N N . ASN A 1 166 ? -8.949 -15.094 -2.582 1.00 88.19 166 ASN A N 1
ATOM 1276 C CA . ASN A 1 166 ? -9.846 -16.211 -2.264 1.00 88.19 166 ASN A CA 1
ATOM 1277 C C . ASN A 1 166 ? -11.040 -16.365 -3.230 1.00 88.19 166 ASN A C 1
ATOM 1279 O O . ASN A 1 166 ? -12.100 -16.859 -2.839 1.00 88.19 166 ASN A O 1
ATOM 1283 N N . TYR A 1 167 ? -10.860 -15.941 -4.482 1.00 86.12 167 TYR A N 1
ATOM 1284 C CA . TYR A 1 167 ? -11.730 -16.221 -5.624 1.00 86.12 167 TYR A CA 1
ATOM 1285 C C . TYR A 1 167 ? -10.924 -16.145 -6.930 1.00 86.12 167 TYR A C 1
ATOM 1287 O O . TYR A 1 167 ? -9.870 -15.509 -6.967 1.00 86.12 167 TYR A O 1
ATOM 1295 N N . ASP A 1 168 ? -11.431 -16.790 -7.981 1.00 87.81 168 ASP A N 1
ATOM 1296 C CA . ASP A 1 168 ? -10.790 -16.810 -9.299 1.00 87.81 168 ASP A C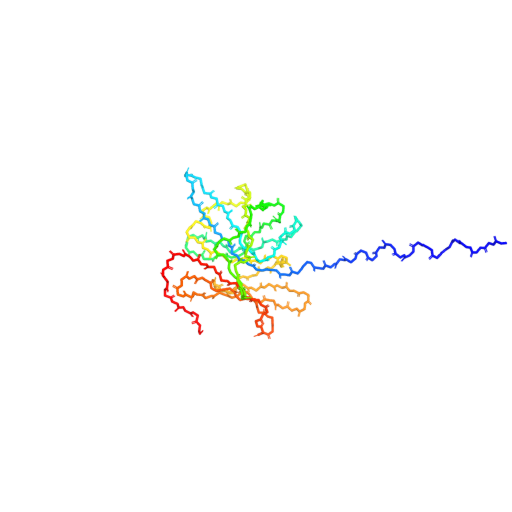A 1
ATOM 1297 C C . ASP A 1 168 ? -10.986 -15.478 -10.033 1.00 87.81 168 ASP A C 1
ATOM 1299 O O . ASP A 1 168 ? -12.083 -14.908 -10.033 1.00 87.81 168 ASP A O 1
ATOM 1303 N N . ILE A 1 169 ? -9.930 -15.008 -10.697 1.00 88.69 169 ILE A N 1
ATOM 1304 C CA . ILE A 1 169 ? -9.914 -13.774 -11.492 1.00 88.69 169 ILE A CA 1
ATOM 1305 C C . ILE A 1 169 ? -9.251 -14.060 -12.837 1.00 88.69 169 ILE A C 1
ATOM 1307 O O . ILE A 1 169 ? -8.354 -14.899 -12.945 1.00 88.69 169 ILE A O 1
ATOM 1311 N N . GLU A 1 170 ? -9.706 -13.368 -13.880 1.00 90.81 170 GLU A N 1
ATOM 1312 C CA . GLU A 1 170 ? -9.024 -13.383 -15.169 1.00 90.81 170 GLU A CA 1
ATOM 1313 C C . GLU A 1 170 ? -7.619 -12.791 -15.010 1.00 90.81 170 GLU A C 1
ATOM 1315 O O . GLU A 1 170 ? -7.457 -11.629 -14.642 1.00 90.81 170 GLU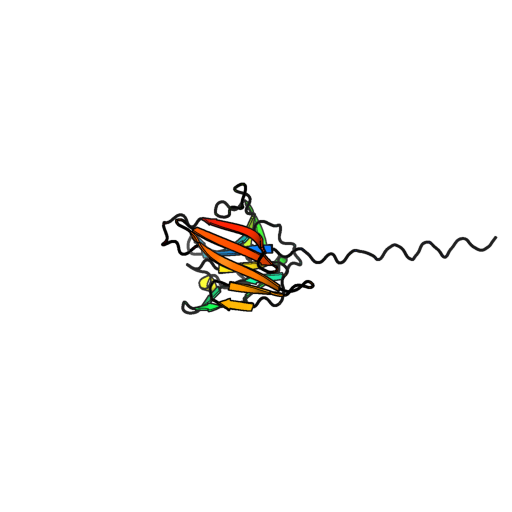 A O 1
ATOM 1320 N N . ALA A 1 171 ? -6.603 -13.622 -15.243 1.00 90.81 171 ALA A N 1
ATOM 1321 C CA . ALA A 1 171 ? -5.217 -13.214 -15.101 1.00 90.81 171 ALA A CA 1
ATOM 1322 C C . ALA A 1 171 ? -4.792 -12.321 -16.275 1.00 90.81 171 ALA A C 1
ATOM 1324 O O . ALA A 1 171 ? -5.027 -12.663 -17.435 1.00 90.81 171 ALA A O 1
ATOM 1325 N N . ASP A 1 172 ? -4.110 -11.222 -15.968 1.00 92.62 172 ASP A N 1
ATOM 1326 C CA . ASP A 1 172 ? -3.549 -10.282 -16.944 1.00 92.62 172 ASP A CA 1
ATOM 1327 C C . ASP A 1 172 ? -2.030 -10.082 -16.777 1.00 92.62 172 ASP A C 1
ATOM 1329 O O . ASP A 1 172 ? -1.409 -9.345 -17.548 1.00 92.62 172 ASP A O 1
ATOM 1333 N N . CYS A 1 173 ? -1.412 -10.767 -15.808 1.00 87.69 173 CYS A N 1
ATOM 1334 C CA . CYS A 1 173 ? 0.039 -10.822 -15.700 1.00 87.69 173 CYS A CA 1
ATOM 1335 C C . CYS A 1 173 ? 0.662 -11.507 -16.940 1.00 87.69 173 CYS A C 1
ATOM 1337 O O . CYS A 1 173 ? 0.155 -12.546 -17.375 1.00 87.69 173 CYS A O 1
ATOM 1339 N N . PRO A 1 174 ? 1.763 -10.958 -17.491 1.00 72.62 174 PRO A N 1
ATOM 1340 C CA . PRO A 1 174 ? 2.462 -11.511 -18.654 1.00 72.62 174 PRO A CA 1
ATOM 1341 C C . PRO A 1 174 ? 3.254 -12.797 -18.370 1.00 72.62 174 PRO A C 1
ATOM 1343 O O . PRO A 1 174 ? 3.627 -13.044 -17.199 1.00 72.62 174 PRO A O 1
#

pLDDT: mean 88.19, std 14.74, range [43.28, 98.38]

Sequence (174 aa):
MSGFIAFLCMTLFSLLCQAEEISMGFIEGVEKGGEGKVYIHTDKRISRGSAVEYQYSIEDETKCCGVLKGKDLKFIGTSQSLYKDGGSHGLVYQVDAKKIDYRKVDGFVGFLVVNAPGTTEDSPTVLRAPTPSGEVVIESCYGTEGINLYRKQADKVEGHLYFYLNYDIEADCP